Protein AF-A0A0S3RDW2-F1 (afdb_monomer_lite)

InterPro domains:
  IPR027443 Isopenicillin N synthase-like superfamily [G3DSA:2.60.120.330] (1-73)

Foldseek 3Di:
DDDDDDDDDDDPDDDDDDDDDDADDQQDKDADDPVVCVVVVHGPADIDGSVLLVCCCVPPDPDDPCSVVVSRVVVVVVVVVD

Radius of gyration: 16.91 Å; chains: 1; bounding box: 40×29×48 Å

pLDDT: mean 93.38, std 9.15, range [39.5, 98.06]

Sequence (82 aa):
KSCVHRAVVNKYKERKSLAFFLCPKEDKVLRAPDEVVEMDGTKQYPDFTWSHLLHFTQNHYRADQTTLPNFFNWFLSSKTTD

Secondary structure (DSSP, 8-state):
------PPP-SS-------------TTPEE---HHHHHHHSS--S--EEHHHHHHHHHHT---STTHHHHHHHHHHHHGGG-

Organism: NCBI:txid157739

Structure (mmCIF, N/CA/C/O backbone):
data_AF-A0A0S3RDW2-F1
#
_entry.id   AF-A0A0S3RDW2-F1
#
loop_
_atom_site.group_PDB
_atom_site.id
_atom_site.type_symbol
_atom_site.label_atom_id
_atom_site.label_alt_id
_atom_site.label_comp_id
_atom_site.label_asym_id
_atom_site.label_entity_id
_atom_site.label_seq_id
_atom_site.pdbx_PDB_ins_code
_atom_site.Cartn_x
_atom_site.Cartn_y
_atom_site.Cartn_z
_atom_site.occupancy
_atom_site.B_iso_or_equiv
_atom_site.auth_seq_id
_atom_site.auth_comp_id
_atom_site.auth_asym_id
_atom_site.auth_atom_id
_atom_site.pdbx_PDB_model_num
ATOM 1 N N . LYS A 1 1 ? -0.751 12.386 -2.852 1.00 84.50 1 LYS A N 1
ATOM 2 C CA . LYS A 1 1 ? 0.131 11.909 -1.755 1.00 84.50 1 LYS A CA 1
ATOM 3 C C . LYS A 1 1 ? -0.693 11.037 -0.811 1.00 84.50 1 LYS A C 1
ATOM 5 O O . LYS A 1 1 ? -1.773 11.475 -0.436 1.00 84.50 1 LYS A O 1
ATOM 10 N N . SER A 1 2 ? -0.228 9.835 -0.464 1.00 90.69 2 SER A N 1
ATOM 11 C CA . SER A 1 2 ? -0.887 8.969 0.531 1.00 90.69 2 SER A CA 1
ATOM 12 C C . SER A 1 2 ? -0.783 9.574 1.937 1.00 90.69 2 SER A C 1
ATOM 14 O O . SER A 1 2 ? 0.220 10.220 2.241 1.00 90.69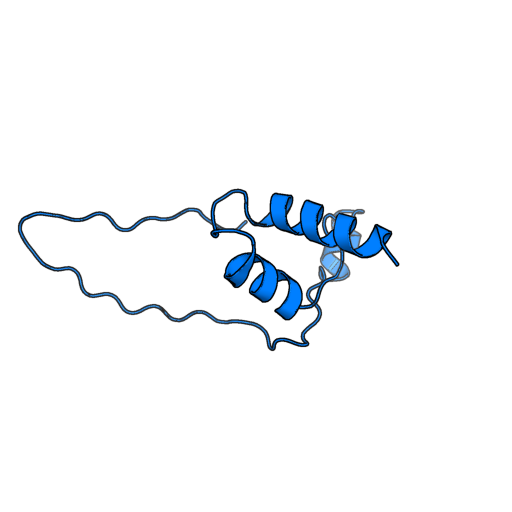 2 SER A O 1
ATOM 16 N N . CYS A 1 3 ? -1.806 9.400 2.781 1.00 90.94 3 CYS A N 1
ATOM 17 C CA . CYS A 1 3 ? -1.894 10.057 4.090 1.00 90.94 3 CYS A CA 1
ATOM 18 C C . CYS A 1 3 ? -1.725 9.089 5.272 1.00 90.94 3 CYS A C 1
ATOM 20 O O . CYS A 1 3 ? -2.279 7.987 5.290 1.00 90.94 3 CYS A O 1
ATOM 22 N N . VAL A 1 4 ? -1.005 9.544 6.301 1.00 93.75 4 VAL A N 1
ATOM 23 C CA . VAL A 1 4 ? -0.947 8.863 7.599 1.00 93.75 4 VAL A CA 1
ATOM 24 C C . VAL A 1 4 ? -2.217 9.189 8.375 1.00 93.75 4 VAL A C 1
ATOM 26 O O . VAL A 1 4 ? -2.584 10.353 8.523 1.00 93.75 4 VAL A O 1
ATOM 29 N N . HIS A 1 5 ? -2.885 8.162 8.888 1.00 94.50 5 HIS A N 1
ATOM 30 C CA . HIS A 1 5 ? -4.089 8.310 9.697 1.00 94.50 5 HIS A CA 1
ATOM 31 C C . HIS A 1 5 ? -4.102 7.286 10.835 1.00 94.50 5 HIS A C 1
ATOM 33 O O . HIS A 1 5 ? -3.464 6.238 10.755 1.00 94.50 5 HIS A O 1
ATOM 39 N N . ARG A 1 6 ? -4.818 7.601 11.921 1.00 95.44 6 ARG A N 1
ATOM 40 C CA . ARG A 1 6 ? -4.976 6.717 13.084 1.00 95.44 6 ARG A CA 1
ATOM 41 C C . ARG A 1 6 ? -6.393 6.775 13.636 1.00 95.44 6 ARG A C 1
ATOM 43 O O . ARG A 1 6 ? -7.034 7.822 13.588 1.00 95.44 6 ARG A O 1
ATOM 50 N N . ALA A 1 7 ? -6.844 5.671 14.223 1.00 96.44 7 ALA A N 1
ATOM 51 C CA . ALA A 1 7 ? -8.030 5.646 15.070 1.00 96.4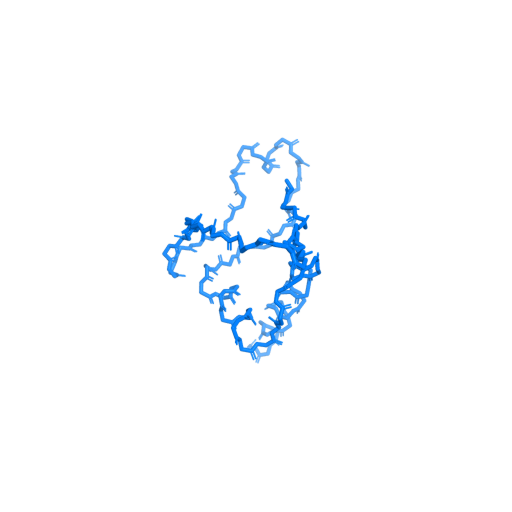4 7 ALA A CA 1
ATOM 52 C C . ALA A 1 7 ? -7.603 5.752 16.540 1.00 96.44 7 ALA A C 1
ATOM 54 O O . ALA A 1 7 ? -6.678 5.066 16.969 1.00 96.44 7 ALA A O 1
ATOM 55 N N . VAL A 1 8 ? -8.270 6.617 17.303 1.00 96.69 8 VAL A N 1
ATOM 56 C CA . VAL A 1 8 ? -8.060 6.757 18.751 1.00 96.69 8 VAL A CA 1
ATOM 57 C C . VAL A 1 8 ? -9.187 6.071 19.521 1.00 96.69 8 VAL A C 1
ATOM 59 O O . VAL A 1 8 ? -10.300 5.928 19.010 1.00 96.69 8 VAL A O 1
ATOM 62 N N . VAL A 1 9 ? -8.896 5.645 20.749 1.00 96.88 9 VAL A N 1
ATOM 63 C CA . VAL A 1 9 ? -9.856 4.987 21.648 1.00 96.88 9 VAL A CA 1
ATOM 64 C C . VAL A 1 9 ? -10.423 5.974 22.668 1.00 96.88 9 VAL A C 1
ATOM 66 O O . VAL A 1 9 ? -9.831 7.018 22.933 1.00 96.88 9 VAL A O 1
ATOM 69 N N . ASN A 1 10 ? -11.570 5.640 23.258 1.00 97.06 10 ASN A N 1
ATOM 70 C CA . ASN A 1 10 ? -12.143 6.375 24.384 1.00 97.06 10 ASN A CA 1
ATOM 71 C C . ASN A 1 10 ? -12.737 5.392 25.409 1.00 97.06 10 ASN A C 1
ATOM 73 O O . ASN A 1 10 ? -13.049 4.256 25.059 1.00 97.06 10 ASN A O 1
ATOM 77 N N . LYS A 1 11 ? -12.896 5.832 26.664 1.00 97.69 11 LYS A N 1
ATOM 78 C CA . LYS A 1 11 ? -13.365 4.976 27.771 1.00 97.69 11 LYS A CA 1
ATOM 79 C C . LYS A 1 11 ? -14.888 4.831 27.886 1.00 97.69 11 LYS A C 1
ATOM 81 O O . LYS A 1 11 ? -15.351 4.114 28.762 1.00 97.69 11 LYS A O 1
ATOM 86 N N . TYR A 1 12 ? -15.657 5.560 27.080 1.00 97.81 12 TYR A N 1
ATOM 87 C CA . TYR A 1 12 ? -17.091 5.762 27.305 1.00 97.81 12 TYR A CA 1
ATOM 88 C C . TYR A 1 12 ? -17.978 5.009 26.319 1.00 97.81 12 TYR A C 1
ATOM 90 O O . TYR A 1 12 ? -19.085 4.622 26.679 1.00 97.81 12 TYR A O 1
ATOM 98 N N . LYS A 1 13 ? -17.534 4.852 25.068 1.00 96.88 13 LYS A N 1
ATOM 99 C CA . LYS A 1 13 ? -18.367 4.307 23.995 1.00 96.88 13 LYS A CA 1
ATOM 100 C C . LYS A 1 13 ? -17.548 3.578 22.941 1.00 96.88 13 LYS A C 1
ATOM 102 O O . LYS A 1 13 ? -16.505 4.072 22.502 1.00 96.88 13 LYS A O 1
ATOM 107 N N . GLU A 1 14 ? -18.066 2.445 22.477 1.00 97.31 14 GLU A N 1
ATOM 108 C CA . GLU A 1 14 ? -17.483 1.685 21.381 1.00 97.31 14 GLU A CA 1
ATOM 109 C C . GLU A 1 14 ? -17.575 2.416 20.032 1.00 97.31 14 GLU A C 1
ATOM 111 O O . GLU A 1 14 ? -18.527 3.144 19.736 1.00 97.31 14 GLU A O 1
ATOM 116 N N . ARG A 1 15 ? -16.573 2.189 19.176 1.00 97.50 15 ARG A N 1
ATOM 117 C CA . ARG A 1 15 ? -16.546 2.668 17.791 1.00 97.50 15 ARG A CA 1
ATOM 118 C C . ARG A 1 15 ? -16.649 1.480 16.844 1.00 97.50 15 ARG A C 1
ATOM 120 O O . ARG A 1 15 ? -15.802 0.594 16.878 1.00 97.50 15 ARG A O 1
ATOM 127 N N . LYS A 1 16 ? -17.633 1.510 15.945 1.00 97.38 16 LYS A N 1
ATOM 128 C CA . LYS A 1 16 ? -17.755 0.568 14.825 1.00 97.38 16 LYS A CA 1
ATOM 129 C C . LYS A 1 16 ? -17.413 1.294 13.529 1.00 97.38 16 LYS A C 1
ATOM 131 O O . LYS A 1 16 ? -17.889 2.402 13.299 1.00 97.38 16 LYS A O 1
ATOM 136 N N . SER A 1 17 ? -16.572 0.688 12.700 1.00 97.25 17 SER A N 1
ATOM 137 C CA . SER A 1 17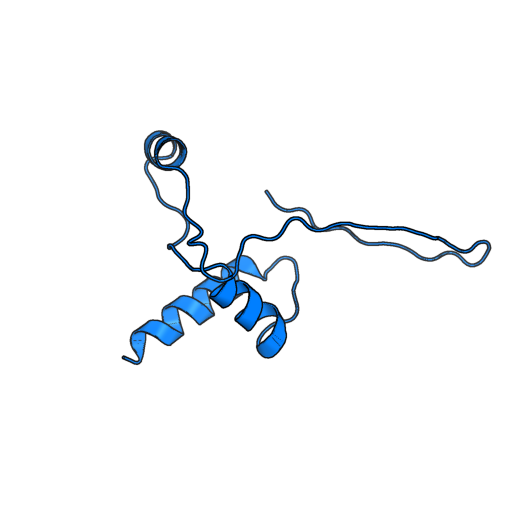 ? -16.248 1.207 11.371 1.00 97.25 17 SER A CA 1
ATOM 138 C C . SER A 1 17 ? -16.103 0.075 10.379 1.00 97.25 17 SER A C 1
ATOM 140 O O . SER A 1 17 ? -15.582 -0.981 10.726 1.00 97.25 17 SER A O 1
ATOM 142 N N . LEU A 1 18 ? -16.494 0.352 9.145 1.00 97.88 18 LEU A N 1
ATOM 143 C CA . LEU A 1 18 ? -16.278 -0.504 7.995 1.00 97.88 18 LEU A CA 1
ATOM 144 C C . LEU A 1 18 ? -15.401 0.260 7.002 1.00 97.88 18 LEU A C 1
ATOM 146 O O . LEU A 1 18 ? -15.622 1.450 6.781 1.00 97.88 18 LEU A O 1
ATOM 150 N N . ALA A 1 19 ? -14.398 -0.411 6.446 1.00 97.00 19 ALA A N 1
ATOM 151 C CA . ALA A 1 19 ? -13.509 0.148 5.439 1.00 97.00 19 ALA A CA 1
ATOM 152 C C . ALA A 1 19 ? -13.407 -0.822 4.264 1.00 97.00 19 ALA A C 1
ATOM 154 O O . ALA A 1 19 ? -13.372 -2.036 4.459 1.00 97.00 19 ALA A O 1
ATOM 155 N N . PHE A 1 20 ? -13.336 -0.263 3.061 1.00 97.19 20 PHE A N 1
ATOM 156 C CA . PHE A 1 20 ? -13.105 -1.000 1.827 1.00 97.19 20 PHE A CA 1
ATOM 157 C C . PHE A 1 20 ? -11.837 -0.468 1.172 1.00 97.19 20 PHE A C 1
ATOM 159 O O . PHE A 1 20 ? -11.645 0.746 1.080 1.00 97.19 20 PHE A O 1
ATOM 166 N N . PHE A 1 21 ? -10.983 -1.380 0.717 1.00 94.88 21 PHE A N 1
ATOM 167 C CA . PHE A 1 21 ? -9.754 -1.058 0.006 1.00 94.88 21 PHE A CA 1
ATOM 168 C C . PHE A 1 21 ? -9.893 -1.504 -1.446 1.00 94.88 21 PHE A C 1
ATOM 170 O O . PHE A 1 21 ? -10.205 -2.662 -1.718 1.00 94.88 21 PHE A O 1
ATOM 177 N N . LEU A 1 22 ? -9.672 -0.577 -2.376 1.00 96.69 22 LEU A N 1
ATOM 178 C CA . LEU A 1 22 ? -9.605 -0.882 -3.800 1.00 96.69 22 LEU A CA 1
ATOM 179 C C . LEU A 1 22 ? -8.159 -1.234 -4.141 1.00 96.69 22 LEU A C 1
ATOM 181 O O . LEU A 1 22 ? -7.298 -0.356 -4.199 1.00 96.69 22 LEU A O 1
ATOM 185 N N . CYS A 1 23 ? -7.898 -2.524 -4.327 1.00 95.19 23 CYS A N 1
ATOM 186 C CA . CYS A 1 23 ? -6.570 -3.036 -4.640 1.00 95.19 23 CYS A CA 1
ATOM 187 C C . CYS A 1 23 ? -6.489 -3.463 -6.114 1.00 95.19 23 CYS A C 1
ATOM 189 O O . CYS A 1 23 ? -7.442 -4.057 -6.627 1.00 95.19 23 CYS A O 1
ATOM 191 N N . PRO A 1 24 ? -5.367 -3.195 -6.805 1.00 97.38 24 PRO A N 1
ATOM 192 C CA . PRO A 1 24 ? -5.110 -3.768 -8.121 1.00 97.38 24 PRO A CA 1
ATOM 193 C C . PRO A 1 24 ? -5.067 -5.303 -8.082 1.00 97.38 24 PRO A C 1
ATOM 195 O O . PRO A 1 24 ? -4.815 -5.908 -7.039 1.00 97.38 24 PRO A O 1
ATOM 198 N N . LYS A 1 25 ? -5.248 -5.935 -9.246 1.00 97.62 25 LYS A N 1
ATOM 199 C CA . LYS A 1 25 ? -4.949 -7.363 -9.426 1.00 97.62 25 LYS A CA 1
ATOM 200 C C . LYS A 1 25 ? -3.443 -7.601 -9.244 1.00 97.62 25 LYS A C 1
ATOM 202 O O . LYS A 1 25 ? -2.646 -6.731 -9.578 1.00 97.62 25 LYS A O 1
ATOM 207 N N . GLU A 1 26 ? -3.051 -8.761 -8.728 1.00 96.44 26 GLU A N 1
ATOM 208 C CA . GLU A 1 26 ? -1.655 -9.081 -8.382 1.00 96.44 26 GLU A CA 1
ATOM 209 C C . GLU A 1 26 ? -0.652 -8.863 -9.524 1.00 96.44 26 GLU A C 1
ATOM 211 O O . GLU A 1 26 ? 0.408 -8.275 -9.316 1.00 96.44 26 GLU A O 1
ATOM 216 N N . ASP A 1 27 ? -1.013 -9.280 -10.735 1.00 96.75 27 ASP A N 1
ATOM 217 C CA . ASP A 1 27 ? -0.213 -9.159 -11.957 1.00 96.75 27 ASP A CA 1
ATOM 218 C C . ASP A 1 27 ? -0.261 -7.757 -12.584 1.00 96.75 27 ASP A C 1
ATOM 220 O O . ASP A 1 27 ? 0.449 -7.481 -13.554 1.00 96.75 27 ASP A O 1
ATOM 224 N N . LYS A 1 28 ? -1.075 -6.838 -12.050 1.00 98.06 28 LYS A N 1
ATOM 225 C CA . LYS A 1 28 ? -1.169 -5.481 -12.582 1.00 98.06 28 LYS A CA 1
ATOM 226 C C . LYS A 1 28 ? 0.152 -4.751 -12.364 1.00 98.06 28 LYS A C 1
ATOM 228 O O . LYS A 1 28 ? 0.554 -4.499 -11.228 1.00 98.06 28 LYS A O 1
ATOM 233 N N . VAL A 1 29 ? 0.779 -4.340 -13.465 1.00 97.88 29 VAL A N 1
ATOM 234 C CA . VAL A 1 29 ? 1.926 -3.426 -13.444 1.00 97.88 29 VAL A CA 1
ATOM 235 C C . VAL A 1 29 ? 1.453 -2.031 -13.035 1.00 97.88 29 VAL A C 1
ATOM 237 O O . VAL A 1 29 ? 0.578 -1.440 -13.675 1.00 97.88 29 VAL A O 1
ATOM 240 N N . LEU A 1 30 ? 2.039 -1.522 -11.957 1.00 96.44 30 LEU A N 1
ATOM 241 C CA . LEU A 1 30 ? 1.906 -0.159 -11.475 1.00 96.44 30 LEU A CA 1
ATOM 242 C C . LEU A 1 30 ? 3.030 0.686 -12.070 1.00 96.44 30 LEU A C 1
ATOM 244 O O . LEU A 1 30 ? 4.210 0.417 -11.850 1.00 96.44 30 LEU A O 1
ATOM 248 N N . ARG A 1 31 ? 2.625 1.700 -12.834 1.00 95.44 31 ARG A N 1
ATOM 249 C CA . ARG A 1 31 ? 3.482 2.692 -13.484 1.00 95.44 31 ARG A CA 1
ATOM 250 C C . ARG A 1 31 ? 2.802 4.053 -13.444 1.00 95.44 31 ARG A C 1
ATOM 252 O O . ARG A 1 31 ? 1.571 4.119 -13.412 1.00 95.44 31 ARG A O 1
ATOM 259 N N . ALA A 1 32 ? 3.593 5.121 -13.451 1.00 94.94 32 ALA A N 1
ATOM 260 C CA . ALA A 1 32 ? 3.053 6.461 -13.651 1.00 94.94 32 ALA A CA 1
ATOM 261 C C . ALA A 1 32 ? 2.397 6.562 -15.049 1.00 94.94 32 ALA A C 1
ATOM 263 O O . ALA A 1 32 ? 2.921 5.956 -15.989 1.00 94.94 32 ALA A O 1
ATOM 264 N N . PRO A 1 33 ? 1.265 7.278 -15.193 1.00 94.69 33 PRO A N 1
ATOM 265 C CA . PRO A 1 33 ? 0.719 7.638 -16.501 1.00 94.69 33 PRO A CA 1
ATOM 266 C C . PRO A 1 33 ? 1.713 8.483 -17.300 1.00 94.69 33 PRO A C 1
ATOM 268 O O . PRO A 1 33 ? 2.436 9.293 -16.712 1.00 94.69 33 PRO A O 1
ATOM 271 N N . ASP A 1 34 ? 1.734 8.310 -18.619 1.00 94.31 34 ASP A N 1
ATOM 272 C CA . ASP A 1 34 ? 2.732 8.948 -19.484 1.00 94.31 34 ASP A CA 1
ATOM 273 C C . ASP A 1 34 ? 2.561 10.469 -19.493 1.00 94.31 34 ASP A C 1
ATOM 275 O O . ASP A 1 34 ? 3.541 11.196 -19.370 1.00 94.31 34 ASP A O 1
ATOM 279 N N . GLU A 1 35 ? 1.320 10.953 -19.455 1.00 95.56 35 GLU A N 1
ATOM 280 C CA . GLU A 1 35 ? 0.994 12.381 -19.418 1.00 95.56 35 GLU A CA 1
ATOM 281 C C . GLU A 1 35 ? 1.554 13.069 -18.161 1.00 95.56 35 GLU A C 1
ATOM 283 O O . GLU A 1 35 ? 1.938 14.238 -18.184 1.00 95.56 35 GLU A O 1
ATOM 288 N N . VAL A 1 36 ? 1.621 12.338 -17.041 1.00 93.19 36 VAL A N 1
ATOM 289 C CA . VAL A 1 36 ? 2.191 12.847 -15.784 1.00 93.19 36 VAL A CA 1
ATOM 290 C C . VAL A 1 36 ? 3.713 12.906 -15.870 1.00 93.19 36 VAL A C 1
ATOM 292 O O . VAL A 1 36 ? 4.311 13.868 -15.394 1.00 93.19 36 VAL A O 1
ATOM 295 N N . VAL A 1 37 ? 4.338 11.895 -16.477 1.00 94.62 37 VAL A N 1
ATOM 296 C CA . VAL A 1 37 ? 5.797 11.841 -16.653 1.00 94.62 37 VAL A CA 1
ATOM 297 C C . VAL A 1 37 ? 6.264 12.914 -17.635 1.00 94.62 37 VAL A C 1
ATOM 299 O O . VAL A 1 37 ? 7.275 13.560 -17.381 1.00 94.62 37 VAL A O 1
ATOM 302 N N . GLU A 1 38 ? 5.523 13.140 -18.720 1.00 93.56 38 GLU A N 1
ATOM 303 C CA . GLU A 1 38 ? 5.805 14.196 -19.697 1.00 93.56 38 GLU A CA 1
ATOM 304 C C . GLU A 1 38 ? 5.737 15.589 -19.065 1.00 93.56 38 GLU A C 1
ATOM 306 O O . GLU A 1 38 ? 6.608 16.422 -19.311 1.00 93.56 38 GLU A O 1
ATOM 311 N N . MET A 1 39 ? 4.742 15.830 -18.206 1.00 92.44 39 MET A N 1
ATOM 312 C CA . MET A 1 39 ? 4.582 17.109 -17.512 1.00 92.44 39 MET A CA 1
ATOM 313 C C . MET A 1 39 ? 5.664 17.353 -16.445 1.00 92.44 39 MET A C 1
ATOM 315 O O . MET A 1 39 ? 6.136 18.480 -16.310 1.00 92.44 39 MET A O 1
ATOM 319 N N . ASP A 1 40 ? 6.048 16.327 -15.678 1.00 88.69 40 ASP A N 1
ATOM 320 C CA . ASP A 1 40 ? 7.055 16.432 -14.603 1.00 88.69 40 ASP A CA 1
ATOM 321 C C . ASP A 1 40 ? 8.499 16.297 -15.130 1.00 88.69 40 ASP A C 1
ATOM 323 O O . ASP A 1 40 ? 9.468 16.536 -14.410 1.00 88.69 40 ASP A O 1
ATOM 327 N N . GLY A 1 41 ? 8.666 15.858 -16.382 1.00 88.75 41 GLY A N 1
ATOM 328 C CA . GLY A 1 41 ? 9.958 15.592 -17.017 1.00 88.75 41 GLY A CA 1
ATOM 329 C C . GLY A 1 41 ? 10.755 14.444 -16.385 1.00 88.75 41 GLY A C 1
ATOM 330 O O . GLY A 1 41 ? 11.872 14.161 -16.819 1.00 88.75 41 GLY A O 1
ATOM 331 N N . THR A 1 42 ? 10.219 13.777 -15.357 1.00 90.56 42 THR A N 1
ATOM 332 C CA . THR A 1 42 ? 10.901 12.703 -14.633 1.00 90.56 42 THR A CA 1
ATOM 333 C C . THR A 1 42 ? 9.943 11.597 -14.208 1.00 90.56 42 THR A C 1
ATOM 335 O O . THR A 1 42 ? 8.780 11.815 -13.876 1.00 90.56 42 THR A O 1
ATOM 338 N N . LYS A 1 43 ? 10.458 10.365 -14.185 1.00 90.69 43 LYS A N 1
ATOM 339 C CA . LYS A 1 43 ? 9.764 9.204 -13.628 1.00 90.69 43 LYS A CA 1
ATOM 340 C C . LYS A 1 43 ? 10.322 8.918 -12.237 1.00 90.69 43 LYS A C 1
ATOM 342 O O . LYS A 1 43 ? 11.391 8.333 -12.104 1.00 90.69 43 LYS A O 1
ATOM 347 N N . GLN A 1 44 ? 9.591 9.331 -11.202 1.00 89.50 44 GLN A N 1
ATOM 348 C CA . GLN A 1 44 ? 10.075 9.277 -9.814 1.00 89.50 44 GLN A CA 1
ATOM 349 C C . GLN A 1 44 ? 10.231 7.852 -9.258 1.00 89.50 44 GLN A C 1
ATOM 351 O O . GLN A 1 44 ? 11.036 7.631 -8.356 1.00 89.50 44 GLN A O 1
ATOM 356 N N . TYR A 1 45 ? 9.467 6.886 -9.777 1.00 92.38 45 TYR A N 1
ATOM 357 C CA . TYR A 1 45 ? 9.432 5.514 -9.270 1.00 92.38 45 TYR A CA 1
ATOM 358 C C . TYR A 1 45 ? 9.510 4.488 -10.410 1.00 92.38 45 TYR A C 1
ATOM 360 O O . TYR A 1 45 ? 8.928 4.721 -11.475 1.00 92.38 45 TYR A O 1
ATOM 368 N N . PRO A 1 46 ? 10.199 3.348 -10.210 1.00 94.19 46 PRO A N 1
ATOM 369 C CA . PRO A 1 46 ? 10.255 2.281 -11.202 1.00 94.19 46 PRO A CA 1
ATOM 370 C C . PRO A 1 46 ? 8.903 1.573 -11.337 1.00 94.19 46 PRO A C 1
ATOM 372 O O . PRO A 1 46 ? 8.050 1.658 -10.454 1.00 94.19 46 PRO A O 1
ATOM 375 N N . ASP A 1 47 ? 8.746 0.811 -12.418 1.00 96.00 47 ASP A N 1
ATOM 376 C CA . ASP A 1 47 ? 7.572 -0.042 -12.603 1.00 96.00 47 ASP A CA 1
ATOM 377 C C . ASP A 1 47 ? 7.698 -1.320 -11.769 1.00 96.00 47 ASP A C 1
ATOM 379 O O . ASP A 1 47 ? 8.766 -1.940 -11.690 1.00 96.00 47 ASP A O 1
ATOM 383 N N . PHE A 1 48 ? 6.591 -1.733 -11.161 1.00 96.94 48 PHE A N 1
ATOM 384 C CA . PHE A 1 48 ? 6.498 -2.956 -10.365 1.00 96.94 48 PHE A CA 1
ATOM 385 C C . PHE A 1 48 ? 5.081 -3.531 -10.448 1.00 96.94 48 PHE A C 1
ATOM 387 O O . PHE A 1 48 ? 4.123 -2.799 -10.671 1.00 96.94 48 PHE A O 1
ATOM 394 N N . THR A 1 49 ? 4.915 -4.841 -10.278 1.00 97.88 49 THR A N 1
ATOM 395 C CA . THR A 1 49 ? 3.583 -5.440 -10.126 1.00 97.88 49 THR A CA 1
ATOM 396 C C . THR A 1 49 ? 3.040 -5.194 -8.723 1.00 97.88 49 THR A C 1
ATOM 398 O O . THR A 1 49 ? 3.803 -5.096 -7.760 1.00 97.88 49 THR A O 1
ATOM 401 N N . TRP A 1 50 ? 1.716 -5.146 -8.577 1.00 98.00 50 TRP A N 1
ATOM 402 C CA . TRP A 1 50 ? 1.084 -5.060 -7.258 1.00 98.00 50 TRP A CA 1
ATOM 403 C C . TRP A 1 50 ? 1.549 -6.176 -6.311 1.00 98.00 50 TRP A C 1
ATOM 405 O O . TRP A 1 50 ? 1.789 -5.916 -5.130 1.00 98.00 50 TRP A O 1
ATOM 415 N N . SER A 1 51 ? 1.763 -7.387 -6.836 1.00 97.62 51 SER A N 1
ATOM 416 C CA . SER A 1 51 ? 2.280 -8.522 -6.068 1.00 97.62 51 SER A CA 1
ATOM 417 C C . SER A 1 51 ? 3.629 -8.252 -5.393 1.00 97.62 51 SER A C 1
ATOM 419 O O . SER A 1 51 ? 3.821 -8.711 -4.271 1.00 97.62 51 SER A O 1
ATOM 421 N N . HIS A 1 52 ? 4.534 -7.465 -5.991 1.00 97.75 52 HIS A N 1
ATOM 422 C CA . HIS A 1 52 ? 5.809 -7.117 -5.349 1.00 97.75 52 HIS A CA 1
ATOM 423 C C . HIS A 1 52 ? 5.600 -6.307 -4.064 1.00 97.75 52 HIS A C 1
ATOM 425 O O . HIS A 1 52 ? 6.164 -6.637 -3.021 1.00 97.75 52 HIS A O 1
ATOM 431 N N . LEU A 1 53 ? 4.769 -5.260 -4.120 1.00 97.31 53 LEU A N 1
ATOM 432 C CA . LEU A 1 53 ? 4.496 -4.411 -2.957 1.00 97.31 53 LEU A CA 1
ATOM 433 C C . LEU A 1 53 ? 3.676 -5.158 -1.899 1.00 97.31 53 LEU A C 1
ATOM 435 O O . LEU A 1 53 ? 3.937 -5.028 -0.700 1.00 97.31 53 LEU A O 1
ATOM 439 N N . LEU A 1 54 ? 2.714 -5.977 -2.331 1.00 97.12 54 LEU A N 1
ATOM 440 C CA . LEU A 1 54 ? 1.950 -6.830 -1.427 1.00 97.12 54 LEU A CA 1
ATOM 441 C C . LEU A 1 54 ? 2.872 -7.820 -0.703 1.00 97.12 54 LEU A C 1
ATOM 443 O O . LEU A 1 54 ? 2.848 -7.890 0.521 1.00 97.12 54 LEU A O 1
ATOM 447 N N . HIS A 1 55 ? 3.741 -8.526 -1.428 1.00 97.12 55 HIS A N 1
ATOM 448 C CA . HIS A 1 55 ? 4.684 -9.470 -0.834 1.00 97.12 55 HIS A CA 1
ATOM 449 C C . HIS A 1 55 ? 5.612 -8.794 0.182 1.00 97.12 55 HIS A C 1
ATOM 451 O O . HIS A 1 55 ? 5.768 -9.301 1.294 1.00 97.12 55 HIS A O 1
ATOM 457 N N . PHE A 1 56 ? 6.171 -7.633 -0.169 1.00 97.81 56 PHE A N 1
ATOM 458 C CA . PHE A 1 56 ? 7.012 -6.844 0.727 1.00 97.81 56 PHE A CA 1
ATOM 459 C C . PHE A 1 56 ? 6.284 -6.487 2.029 1.00 97.81 56 PHE A C 1
ATOM 461 O O . PHE A 1 56 ? 6.788 -6.759 3.117 1.00 97.81 56 PHE A O 1
ATOM 468 N N . THR A 1 57 ? 5.071 -5.939 1.926 1.00 97.25 57 THR A N 1
ATOM 469 C CA . THR A 1 57 ? 4.310 -5.480 3.101 1.00 97.25 57 THR A CA 1
ATOM 470 C C . THR A 1 57 ? 3.744 -6.606 3.966 1.00 97.25 57 THR A C 1
ATOM 472 O O . THR A 1 57 ? 3.463 -6.386 5.142 1.00 97.25 57 THR A O 1
ATOM 475 N N . GLN A 1 58 ? 3.574 -7.809 3.413 1.00 96.69 58 GLN A N 1
ATOM 476 C CA . GLN A 1 58 ? 3.093 -8.970 4.166 1.00 96.69 58 GLN A CA 1
ATOM 477 C C . GLN A 1 58 ? 4.224 -9.779 4.814 1.00 96.69 58 GLN A C 1
ATOM 479 O O . GLN A 1 58 ? 4.007 -10.359 5.873 1.00 96.69 58 GLN A O 1
ATOM 484 N N . ASN A 1 59 ? 5.418 -9.824 4.208 1.00 97.25 59 ASN A N 1
ATOM 485 C CA . ASN A 1 59 ? 6.476 -10.75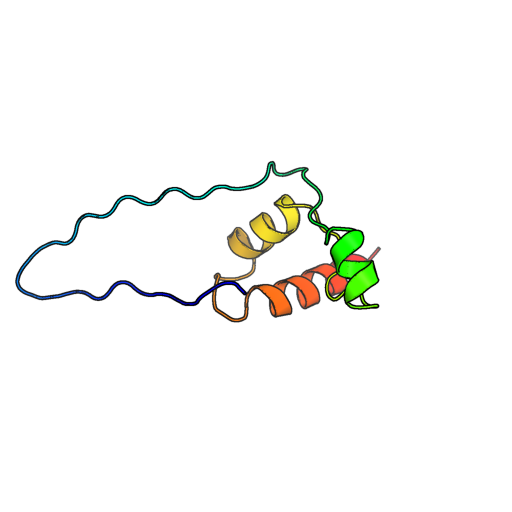7 4.626 1.00 97.25 59 ASN A CA 1
ATOM 486 C C . ASN A 1 59 ? 7.758 -10.083 5.128 1.00 97.25 59 ASN A C 1
ATOM 488 O O . ASN A 1 59 ? 8.495 -10.696 5.892 1.00 97.25 59 ASN A O 1
ATOM 492 N N . HIS A 1 60 ? 8.035 -8.843 4.715 1.00 95.19 60 HIS A N 1
ATOM 493 C CA . HIS A 1 60 ? 9.340 -8.203 4.943 1.00 95.19 60 HIS A CA 1
ATOM 494 C C . HIS A 1 60 ? 9.253 -6.892 5.722 1.00 95.19 60 HIS A C 1
ATOM 496 O O . HIS A 1 60 ? 10.221 -6.508 6.375 1.00 95.19 60 HIS A O 1
ATOM 502 N N . TYR A 1 61 ? 8.120 -6.183 5.664 1.00 97.31 61 TYR A N 1
ATOM 503 C CA . TYR A 1 61 ? 8.023 -4.838 6.226 1.00 97.31 61 TYR A CA 1
ATOM 504 C C . TYR A 1 61 ? 6.616 -4.475 6.700 1.00 97.31 61 TYR A C 1
ATOM 506 O O . TYR A 1 61 ? 5.654 -4.517 5.938 1.00 97.31 61 TYR A O 1
ATOM 514 N N . ARG A 1 62 ? 6.487 -4.020 7.950 1.00 95.94 62 ARG A N 1
ATOM 515 C CA . ARG A 1 62 ? 5.214 -3.503 8.468 1.00 95.94 62 ARG A CA 1
ATOM 516 C C . ARG A 1 62 ? 4.902 -2.147 7.834 1.00 95.94 62 ARG A C 1
ATOM 518 O O . ARG A 1 62 ? 5.661 -1.204 8.008 1.00 95.94 62 ARG A O 1
ATOM 525 N N . ALA A 1 63 ? 3.749 -2.029 7.180 1.00 94.56 63 ALA A N 1
ATOM 526 C CA . ALA A 1 63 ? 3.352 -0.790 6.518 1.00 94.56 63 ALA A CA 1
ATOM 527 C C . ALA A 1 63 ? 3.287 0.423 7.476 1.00 94.56 63 ALA A C 1
ATOM 529 O O . ALA A 1 63 ? 2.565 0.417 8.476 1.00 94.56 63 ALA A O 1
ATOM 530 N N . ASP A 1 64 ? 4.013 1.480 7.117 1.00 95.25 64 ASP A N 1
ATOM 531 C CA . ASP A 1 64 ? 4.038 2.795 7.755 1.00 95.25 64 ASP A CA 1
ATOM 532 C C . ASP A 1 64 ? 4.341 3.934 6.749 1.00 95.25 64 ASP A C 1
ATOM 534 O O . ASP A 1 64 ? 4.311 3.756 5.527 1.00 95.25 64 ASP A O 1
ATOM 538 N N . GLN A 1 65 ? 4.631 5.135 7.256 1.00 95.12 65 GLN A N 1
ATOM 539 C CA . GLN A 1 65 ? 4.933 6.329 6.454 1.00 95.12 65 GLN A CA 1
ATOM 540 C C . GLN A 1 65 ? 6.192 6.216 5.572 1.00 95.12 65 GLN A C 1
ATOM 542 O O . GLN A 1 65 ? 6.356 6.996 4.638 1.00 95.12 65 GLN A O 1
ATOM 547 N N . THR A 1 66 ? 7.065 5.248 5.847 1.00 95.81 66 THR A N 1
ATOM 548 C CA . THR A 1 66 ? 8.300 4.967 5.105 1.00 95.81 66 THR A CA 1
ATOM 549 C C . THR A 1 66 ? 8.217 3.690 4.264 1.00 95.81 66 THR A C 1
ATOM 551 O O . THR A 1 66 ? 9.214 3.282 3.671 1.00 95.81 66 THR A O 1
ATOM 554 N N . THR A 1 67 ? 7.025 3.092 4.128 1.00 96.75 67 THR A N 1
ATOM 555 C CA . THR A 1 67 ? 6.812 1.875 3.318 1.00 96.75 67 THR A CA 1
ATOM 556 C C . THR A 1 67 ? 7.362 2.015 1.906 1.00 96.75 67 THR A C 1
ATOM 558 O O . THR A 1 67 ? 8.091 1.150 1.442 1.00 96.75 67 THR A O 1
ATOM 561 N N . LEU A 1 68 ? 7.010 3.100 1.211 1.00 95.25 68 LEU A N 1
ATOM 562 C CA . LEU A 1 68 ? 7.329 3.265 -0.203 1.00 95.25 68 LEU A CA 1
ATOM 563 C C . LEU A 1 68 ? 8.843 3.405 -0.479 1.00 95.25 68 LEU A C 1
ATOM 565 O O . LEU A 1 68 ? 9.339 2.674 -1.334 1.00 95.25 68 LEU A O 1
ATOM 569 N N . PRO A 1 69 ? 9.611 4.263 0.228 1.00 95.44 69 PRO A N 1
ATOM 570 C CA . PRO A 1 69 ? 11.061 4.311 0.031 1.00 95.44 69 PRO A CA 1
ATOM 571 C C . PRO A 1 69 ? 11.758 2.997 0.419 1.00 95.44 69 PRO A C 1
ATOM 573 O O . PRO A 1 69 ? 12.626 2.536 -0.319 1.00 95.44 69 PRO A O 1
ATOM 576 N N . ASN A 1 70 ? 11.355 2.347 1.519 1.00 97.25 70 ASN A N 1
ATOM 577 C CA . ASN A 1 70 ? 11.942 1.061 1.917 1.00 97.25 70 ASN A CA 1
ATOM 578 C C . ASN A 1 70 ? 11.614 -0.061 0.925 1.00 97.25 70 ASN A C 1
ATOM 580 O O . ASN A 1 70 ? 12.480 -0.880 0.620 1.00 97.25 70 ASN A O 1
ATOM 584 N N . PHE A 1 71 ? 10.400 -0.058 0.370 1.00 97.44 71 PHE A N 1
ATOM 585 C CA . PHE A 1 71 ? 10.005 -0.976 -0.692 1.00 97.44 71 PHE A CA 1
ATOM 586 C C . PHE A 1 71 ? 10.912 -0.835 -1.912 1.00 97.44 71 PHE A C 1
ATOM 588 O O . PHE A 1 71 ? 11.410 -1.843 -2.398 1.00 97.44 71 PHE A O 1
ATOM 595 N N . PHE A 1 72 ? 11.169 0.384 -2.395 1.00 96.50 72 PHE A N 1
ATOM 596 C CA . PHE A 1 72 ? 12.019 0.560 -3.574 1.00 96.50 72 PHE A CA 1
ATOM 597 C C . PHE A 1 72 ? 13.478 0.192 -3.315 1.00 96.50 72 PHE A C 1
ATOM 599 O O . PHE A 1 72 ? 14.094 -0.420 -4.183 1.00 96.50 72 PHE A O 1
ATOM 606 N N . ASN A 1 73 ? 14.009 0.469 -2.122 1.00 95.50 73 ASN A N 1
ATOM 607 C CA . ASN A 1 73 ? 15.349 0.012 -1.749 1.00 95.50 73 ASN A CA 1
ATOM 608 C C . ASN A 1 73 ? 15.452 -1.522 -1.778 1.00 95.50 73 ASN A C 1
ATOM 610 O O . ASN A 1 73 ? 16.389 -2.060 -2.362 1.00 95.50 73 ASN A O 1
ATOM 614 N N . TRP A 1 74 ? 14.471 -2.220 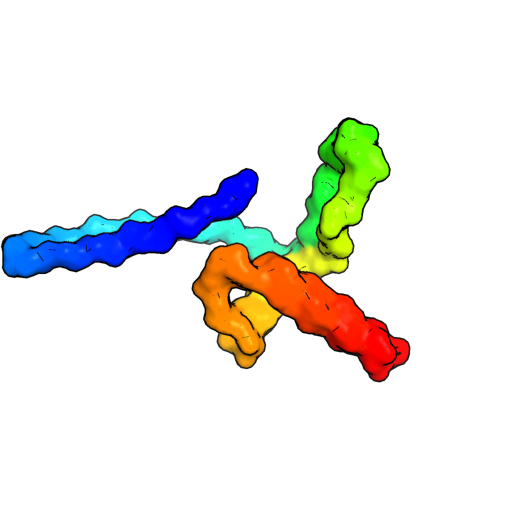-1.198 1.00 96.06 74 TRP A N 1
ATOM 615 C CA . TRP A 1 74 ? 14.396 -3.685 -1.203 1.00 96.06 74 TRP A CA 1
ATOM 616 C C . TRP A 1 74 ? 14.169 -4.261 -2.610 1.00 96.06 74 TRP A C 1
ATOM 618 O O . TRP A 1 74 ? 14.818 -5.219 -3.024 1.00 96.06 74 TRP A O 1
ATOM 628 N N . PHE A 1 75 ? 13.266 -3.656 -3.377 1.00 95.94 75 PHE A N 1
ATOM 629 C CA . PHE A 1 75 ? 12.909 -4.115 -4.714 1.00 95.94 75 PHE A CA 1
ATOM 630 C C . PHE A 1 75 ? 14.083 -3.977 -5.686 1.00 95.94 75 PHE A C 1
ATOM 632 O O . PHE A 1 75 ? 14.346 -4.886 -6.469 1.00 95.94 75 PHE A O 1
ATOM 639 N N . LEU A 1 76 ? 14.815 -2.864 -5.624 1.00 94.25 76 LEU A N 1
ATOM 640 C CA . LEU A 1 76 ? 15.968 -2.627 -6.488 1.00 94.25 76 LEU A CA 1
ATOM 641 C C . LEU A 1 76 ? 17.179 -3.470 -6.080 1.00 94.25 76 LEU A C 1
ATOM 643 O O . LEU A 1 76 ? 17.877 -3.945 -6.967 1.00 94.25 76 LEU A O 1
ATOM 647 N N . SER A 1 77 ? 17.410 -3.710 -4.784 1.00 91.69 77 SER A N 1
ATOM 648 C CA . SER A 1 77 ? 18.513 -4.577 -4.347 1.00 91.69 77 SER A CA 1
ATOM 649 C C . SER A 1 77 ? 18.300 -6.037 -4.741 1.00 91.69 77 SER A C 1
ATOM 651 O O . SER A 1 77 ? 19.256 -6.695 -5.136 1.00 91.69 77 SER A O 1
ATOM 653 N N . SER A 1 78 ? 17.055 -6.527 -4.702 1.00 80.88 78 SER A N 1
ATOM 654 C CA . SER A 1 78 ? 16.736 -7.905 -5.098 1.00 80.88 78 SER A CA 1
ATOM 655 C C . SER A 1 78 ? 17.057 -8.200 -6.569 1.00 80.88 78 SER A C 1
ATOM 657 O O . SER A 1 78 ? 17.486 -9.306 -6.886 1.00 80.88 78 SER A O 1
ATOM 659 N N . LYS A 1 79 ? 16.934 -7.194 -7.447 1.00 74.62 79 LYS A N 1
ATOM 660 C CA . LYS A 1 79 ? 17.197 -7.304 -8.890 1.00 74.62 79 LYS A CA 1
ATOM 661 C C . LYS A 1 79 ? 18.677 -7.314 -9.273 1.00 74.62 79 LYS A C 1
ATOM 663 O O . LYS A 1 79 ? 18.989 -7.657 -10.403 1.00 74.62 79 LYS A O 1
ATOM 668 N N . THR A 1 80 ? 19.576 -6.909 -8.379 1.00 61.44 80 THR A N 1
ATOM 669 C CA . THR A 1 80 ? 21.025 -6.868 -8.656 1.00 61.44 80 THR A CA 1
ATOM 670 C C . THR A 1 80 ? 21.693 -8.233 -8.439 1.00 61.44 80 THR A C 1
ATOM 672 O O . THR A 1 80 ? 22.891 -8.374 -8.659 1.00 61.44 80 THR A O 1
ATOM 675 N N . THR A 1 81 ? 20.936 -9.229 -7.971 1.00 53.50 81 THR A N 1
ATOM 676 C CA . THR A 1 81 ? 21.433 -10.572 -7.628 1.00 53.50 81 THR A CA 1
ATOM 677 C C . THR A 1 81 ? 21.193 -11.628 -8.711 1.00 53.50 81 THR A C 1
ATOM 679 O O . THR A 1 81 ? 21.519 -12.789 -8.470 1.00 53.50 81 THR A O 1
ATOM 682 N N . ASP A 1 82 ? 20.668 -11.224 -9.872 1.00 39.50 82 ASP A N 1
ATOM 683 C CA . ASP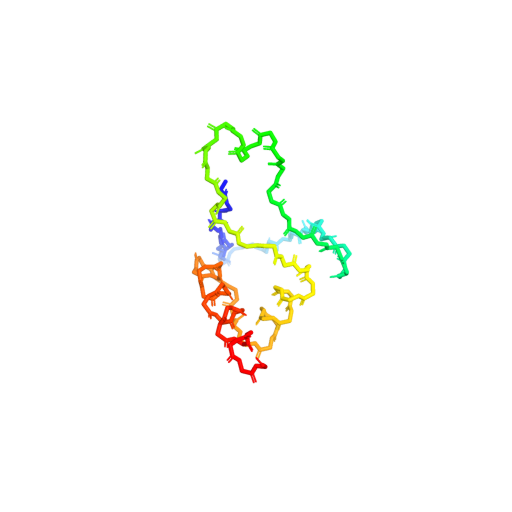 A 1 82 ? 20.469 -12.059 -11.067 1.00 39.50 82 ASP A CA 1
ATOM 684 C C . ASP A 1 82 ? 21.429 -11.657 -12.199 1.00 39.50 82 ASP A C 1
ATOM 686 O O . ASP A 1 82 ? 21.646 -10.435 -12.393 1.00 39.50 82 ASP A O 1
#